Protein AF-A0A965E2V6-F1 (afdb_monomer_lite)

Secondary structure (DSSP, 8-state):
---HHHHHHHHHTT--HHHHHHHHHHTT------HHHHHHHHHTT--HHHHHHHHHHHHTT-------PPPP----PPPPPPP----------

Radius of gyration: 34.32 Å; chains: 1; bounding box: 74×19×97 Å

Foldseek 3Di:
DQDLVNLLVCVVVVNDLVVLLVVCVVVLDADDDDPVSLVVCVVSVNDPSNVVSNVVSNVVPPDPPPPPDPPDDDDDDPDDDDDDDDPDPPDDD

Structure (mmCIF, N/CA/C/O backbone):
data_AF-A0A965E2V6-F1
#
_entry.id   AF-A0A965E2V6-F1
#
loop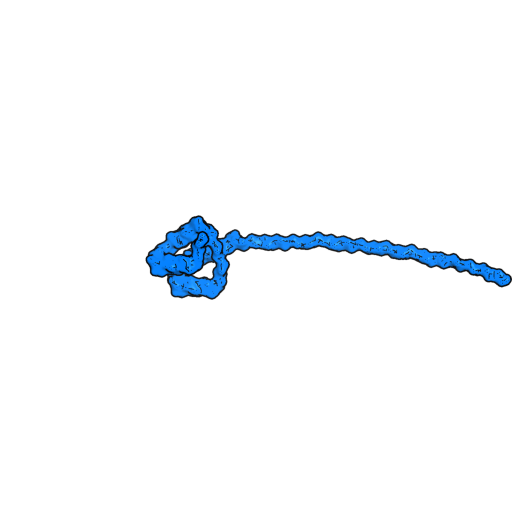_
_atom_site.group_PDB
_atom_site.id
_atom_site.type_symbol
_atom_site.label_atom_id
_atom_site.label_alt_id
_atom_site.label_comp_id
_atom_site.label_asym_id
_atom_site.label_entity_id
_atom_site.label_seq_id
_atom_site.pdbx_PDB_ins_code
_atom_site.Cartn_x
_atom_site.Cartn_y
_atom_site.Cartn_z
_atom_site.occupancy
_atom_site.B_iso_or_equiv
_atom_site.auth_seq_id
_atom_site.auth_comp_id
_atom_site.auth_asym_id
_atom_site.auth_atom_id
_atom_site.pdbx_PDB_model_num
ATOM 1 N N . MET A 1 1 ? -3.743 9.556 -4.768 1.00 70.00 1 MET A N 1
ATOM 2 C CA . MET A 1 1 ? -2.911 8.340 -4.675 1.00 70.00 1 MET A CA 1
ATOM 3 C C . MET A 1 1 ? -2.715 8.028 -3.206 1.00 70.00 1 MET A C 1
ATOM 5 O O . MET A 1 1 ? -2.243 8.891 -2.490 1.00 70.00 1 MET A O 1
ATOM 9 N N . LEU A 1 2 ? -3.156 6.856 -2.765 1.00 83.62 2 LEU A N 1
ATOM 10 C CA . LEU A 1 2 ? -2.892 6.305 -1.435 1.00 83.62 2 LEU A CA 1
ATOM 11 C C . LEU A 1 2 ? -1.477 5.701 -1.406 1.00 83.62 2 LEU A C 1
ATOM 13 O O . LEU A 1 2 ? -1.154 4.912 -2.295 1.00 83.62 2 LEU A O 1
ATOM 17 N N . SER A 1 3 ? -0.649 6.049 -0.431 1.00 87.62 3 SER A N 1
ATOM 18 C CA . SER A 1 3 ? 0.726 5.561 -0.247 1.00 87.62 3 SER A CA 1
ATOM 19 C C . SER A 1 3 ? 0.796 4.297 0.624 1.00 87.62 3 SER A C 1
ATOM 21 O O . SER A 1 3 ? -0.157 3.947 1.315 1.00 87.62 3 SER A O 1
ATOM 23 N N . VAL A 1 4 ? 1.942 3.603 0.606 1.00 86.75 4 VAL A N 1
ATOM 24 C CA . VAL A 1 4 ? 2.173 2.397 1.430 1.00 86.75 4 VAL A CA 1
ATOM 25 C C . VAL A 1 4 ? 2.094 2.724 2.928 1.00 86.75 4 VAL A C 1
ATOM 27 O O . VAL A 1 4 ? 1.483 1.979 3.688 1.00 86.75 4 VAL A O 1
ATOM 30 N N . ASN A 1 5 ? 2.635 3.872 3.348 1.00 89.25 5 ASN A N 1
ATOM 31 C CA . ASN A 1 5 ? 2.566 4.314 4.743 1.00 89.25 5 ASN A CA 1
ATOM 32 C C . ASN A 1 5 ? 1.131 4.623 5.183 1.00 89.25 5 ASN A C 1
ATOM 34 O O . ASN A 1 5 ? 0.758 4.263 6.292 1.00 89.25 5 ASN A O 1
ATOM 38 N N . GLU A 1 6 ? 0.302 5.217 4.319 1.00 89.81 6 GLU A N 1
ATOM 39 C CA . GLU A 1 6 ? -1.112 5.451 4.641 1.00 89.81 6 GLU A CA 1
ATOM 40 C C . GLU A 1 6 ? -1.882 4.140 4.832 1.00 89.81 6 GLU A C 1
ATOM 42 O O . GLU A 1 6 ? -2.710 4.053 5.735 1.00 89.81 6 GLU A O 1
ATOM 47 N N . VAL A 1 7 ? -1.582 3.095 4.050 1.00 89.56 7 VAL A N 1
ATOM 48 C CA . VAL A 1 7 ? -2.164 1.754 4.262 1.00 89.56 7 VAL A CA 1
ATOM 49 C C . VAL A 1 7 ? -1.798 1.210 5.645 1.00 89.56 7 VAL A C 1
ATOM 51 O O . VAL A 1 7 ? -2.659 0.670 6.347 1.00 89.56 7 VAL A O 1
ATOM 54 N N . ILE A 1 8 ? -0.539 1.378 6.057 1.00 91.88 8 ILE A N 1
ATOM 55 C CA . ILE A 1 8 ? -0.066 0.967 7.383 1.00 91.88 8 ILE A CA 1
ATOM 56 C C . ILE A 1 8 ? -0.784 1.769 8.473 1.00 91.88 8 ILE A C 1
ATOM 58 O O . ILE A 1 8 ? -1.326 1.172 9.401 1.00 91.88 8 ILE A O 1
ATOM 62 N N . SER A 1 9 ? -0.875 3.094 8.339 1.00 93.31 9 SER A N 1
ATOM 63 C CA . SER A 1 9 ? -1.576 3.949 9.304 1.00 93.31 9 SER A CA 1
ATOM 64 C C . SER A 1 9 ? -3.065 3.612 9.416 1.00 93.31 9 SER A C 1
ATOM 66 O O . SER A 1 9 ? -3.594 3.553 10.525 1.00 93.31 9 SER A O 1
ATOM 68 N N . LEU A 1 10 ? -3.748 3.336 8.300 1.00 91.81 10 LEU A N 1
ATOM 69 C CA . LEU A 1 10 ? -5.153 2.912 8.301 1.00 91.81 10 LEU A CA 1
ATOM 70 C C . LEU A 1 10 ? -5.338 1.578 9.026 1.00 91.81 10 LEU A C 1
ATOM 72 O O . LEU A 1 10 ? -6.269 1.432 9.819 1.00 91.81 10 LEU A O 1
ATOM 76 N N . THR A 1 11 ? -4.422 0.640 8.794 1.00 92.88 11 THR A N 1
ATOM 77 C CA . THR A 1 11 ? -4.406 -0.660 9.474 1.00 92.88 11 THR A CA 1
ATOM 78 C C . THR A 1 11 ? -4.193 -0.485 10.979 1.00 92.88 11 THR A C 1
ATOM 80 O O . THR A 1 11 ? -4.960 -1.019 11.776 1.00 92.88 11 THR A O 1
ATOM 83 N N . GLN A 1 12 ? -3.208 0.322 11.380 1.00 92.06 12 GLN A N 1
ATOM 84 C CA . GLN A 1 12 ? -2.912 0.622 12.787 1.00 92.06 12 GLN A CA 1
ATOM 85 C C . GLN A 1 12 ? -4.051 1.369 13.490 1.00 92.06 12 GLN A C 1
ATOM 87 O O . GLN A 1 12 ? -4.262 1.188 14.685 1.00 92.06 12 GLN A O 1
ATOM 92 N N . SER A 1 13 ? -4.818 2.166 12.744 1.00 92.94 13 SER A N 1
ATOM 93 C CA . SER A 1 13 ? -6.017 2.852 13.244 1.00 92.94 13 SER A CA 1
ATOM 94 C C . SER A 1 13 ? -7.213 1.908 13.436 1.00 92.94 13 SER A C 1
ATOM 96 O O . SER A 1 13 ? -8.278 2.352 13.858 1.00 92.94 13 SER A O 1
ATOM 98 N N . GLY A 1 14 ? -7.072 0.617 13.109 1.00 90.81 14 GLY A N 1
ATOM 99 C CA . GLY A 1 14 ? -8.140 -0.378 13.223 1.00 90.81 14 GLY A CA 1
ATOM 100 C C . GLY A 1 14 ? -9.137 -0.360 12.063 1.00 90.81 14 GLY A C 1
ATOM 101 O O . GLY A 1 14 ? -10.237 -0.897 12.192 1.00 90.81 14 GLY A O 1
ATOM 102 N N . THR A 1 15 ? -8.781 0.247 10.926 1.00 93.25 15 THR A N 1
ATOM 103 C CA . THR A 1 15 ? -9.650 0.258 9.740 1.00 93.25 15 THR A CA 1
ATOM 104 C C . THR A 1 15 ? -9.794 -1.157 9.189 1.00 93.25 15 THR A C 1
ATOM 106 O O . THR A 1 15 ? -8.809 -1.880 9.032 1.00 93.25 15 THR A O 1
ATOM 109 N N . SER A 1 16 ? -11.022 -1.556 8.853 1.00 94.12 16 SER A N 1
ATOM 110 C CA . SER A 1 16 ? -11.280 -2.890 8.315 1.00 94.12 16 SER A CA 1
ATOM 111 C C . SER A 1 16 ? -10.552 -3.127 6.978 1.00 94.12 16 SER A C 1
ATOM 113 O O . SER A 1 16 ? -10.531 -2.229 6.129 1.00 94.12 16 SER A O 1
ATOM 115 N N . PRO A 1 17 ? -10.024 -4.343 6.735 1.00 92.06 17 PRO A N 1
ATOM 116 C CA . PRO A 1 17 ? -9.318 -4.688 5.499 1.00 92.06 17 PRO A CA 1
ATOM 117 C C . PRO A 1 17 ? -10.113 -4.379 4.224 1.00 92.06 17 PRO A C 1
ATOM 119 O O . PRO A 1 17 ? -9.555 -3.836 3.273 1.00 92.06 17 PRO A O 1
ATOM 122 N N . ASP A 1 18 ? -11.419 -4.660 4.214 1.00 94.56 18 ASP A N 1
ATOM 123 C CA . ASP A 1 18 ? -12.303 -4.404 3.070 1.00 94.56 18 ASP A CA 1
ATOM 124 C C . ASP A 1 18 ? -12.410 -2.918 2.710 1.00 94.56 18 ASP A C 1
ATOM 126 O O . ASP A 1 18 ? -12.455 -2.558 1.533 1.00 94.56 18 ASP A O 1
ATOM 130 N N . VAL A 1 19 ? -12.396 -2.034 3.712 1.00 94.12 19 VAL A N 1
ATOM 131 C CA . VAL A 1 19 ? -12.435 -0.581 3.496 1.00 94.12 19 VAL A CA 1
ATOM 132 C C . VAL A 1 19 ? -11.127 -0.112 2.866 1.00 94.12 19 VAL A C 1
ATOM 134 O O . VAL A 1 19 ? -11.147 0.657 1.907 1.00 94.12 19 VAL A O 1
ATOM 137 N N . ILE A 1 2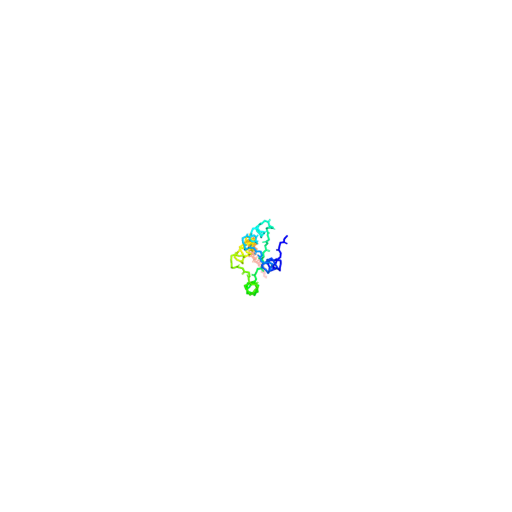0 ? -9.991 -0.626 3.344 1.00 93.50 20 ILE A N 1
ATOM 138 C CA . ILE A 1 20 ? -8.669 -0.311 2.787 1.00 93.50 20 ILE A CA 1
ATOM 139 C C . ILE A 1 20 ? -8.571 -0.797 1.331 1.00 93.50 20 ILE A C 1
ATOM 141 O O . ILE A 1 20 ? -8.130 -0.048 0.459 1.00 93.50 20 ILE A O 1
ATOM 145 N N . ILE A 1 21 ? -9.039 -2.016 1.044 1.00 93.25 21 ILE A N 1
ATOM 146 C CA . ILE A 1 21 ? -9.108 -2.581 -0.316 1.00 93.25 21 ILE A CA 1
ATOM 147 C C . ILE A 1 21 ? -9.968 -1.701 -1.229 1.00 93.25 21 ILE A C 1
ATOM 149 O O . ILE A 1 21 ? -9.539 -1.339 -2.328 1.00 93.25 21 ILE A O 1
ATOM 153 N N . ASN A 1 22 ? -11.162 -1.312 -0.775 1.00 93.31 22 ASN A N 1
ATOM 154 C CA . ASN A 1 22 ? -12.036 -0.421 -1.536 1.00 93.31 22 ASN A CA 1
ATOM 155 C C . ASN A 1 22 ? -11.382 0.938 -1.789 1.00 93.31 22 ASN A C 1
ATOM 157 O O . ASN A 1 22 ? -11.505 1.476 -2.893 1.00 93.31 22 ASN A O 1
ATOM 161 N N . GLN A 1 23 ? -10.642 1.470 -0.817 1.00 91.62 23 GLN A N 1
ATOM 162 C CA . GLN A 1 23 ? -9.916 2.720 -0.986 1.00 91.62 23 GLN A CA 1
ATOM 163 C C . GLN A 1 23 ? -8.822 2.587 -2.052 1.00 91.62 23 GLN A C 1
ATOM 165 O O . GLN A 1 23 ? -8.777 3.415 -2.958 1.00 91.62 23 GLN A O 1
ATOM 170 N N . ILE A 1 24 ? -8.009 1.524 -2.011 1.00 90.44 24 ILE A N 1
ATOM 171 C CA . ILE A 1 24 ? -6.958 1.242 -3.010 1.00 90.44 24 ILE A CA 1
ATOM 172 C C . ILE A 1 24 ? -7.544 1.184 -4.428 1.00 90.44 24 ILE A C 1
ATOM 174 O O . ILE A 1 24 ? -6.991 1.785 -5.357 1.00 90.44 24 ILE A O 1
ATOM 178 N N . ARG A 1 25 ? -8.681 0.494 -4.587 1.00 89.88 25 ARG A N 1
ATOM 179 C CA . ARG A 1 25 ? -9.403 0.386 -5.865 1.00 89.88 25 ARG A CA 1
ATOM 180 C C . ARG A 1 25 ? -9.928 1.740 -6.335 1.00 89.88 25 ARG A C 1
ATOM 182 O O . ARG A 1 25 ? -9.736 2.094 -7.495 1.00 89.88 25 ARG A O 1
ATOM 189 N N . THR A 1 26 ? -10.542 2.504 -5.434 1.00 90.06 26 THR A N 1
ATOM 190 C CA . THR A 1 26 ? -11.148 3.811 -5.740 1.00 90.06 26 THR A CA 1
ATOM 191 C C . THR A 1 26 ? -10.095 4.854 -6.103 1.00 90.06 26 THR A C 1
ATOM 193 O O . THR A 1 26 ? -10.285 5.632 -7.035 1.00 90.06 26 THR A O 1
ATOM 196 N N . THR A 1 27 ? -8.953 4.862 -5.413 1.00 88.19 27 THR A N 1
ATOM 197 C CA . THR A 1 27 ? -7.863 5.808 -5.692 1.00 88.19 27 THR A CA 1
ATOM 198 C C . THR A 1 27 ? -6.993 5.398 -6.872 1.00 88.19 27 THR A C 1
ATOM 200 O O . THR A 1 27 ? -6.098 6.162 -7.237 1.00 88.19 27 THR A O 1
ATOM 203 N N . ASN A 1 28 ? -7.224 4.205 -7.433 1.00 83.94 28 ASN A N 1
ATOM 204 C CA . ASN A 1 28 ? -6.437 3.607 -8.510 1.00 83.94 28 ASN A CA 1
ATOM 205 C C . ASN A 1 28 ? -4.924 3.673 -8.219 1.00 83.94 28 ASN A C 1
ATOM 207 O O . ASN A 1 28 ? -4.106 4.070 -9.051 1.00 83.94 28 ASN A O 1
ATOM 211 N N . SER A 1 29 ? -4.563 3.361 -6.970 1.00 83.75 29 SER A N 1
ATOM 212 C CA . SER A 1 29 ? -3.178 3.435 -6.510 1.00 83.75 29 SER A CA 1
ATOM 213 C C . SER A 1 29 ? -2.369 2.262 -7.033 1.00 83.75 29 SER A C 1
ATOM 215 O O . SER A 1 29 ? -2.721 1.107 -6.798 1.00 83.75 29 SER A O 1
ATOM 217 N N . VAL A 1 30 ? -1.242 2.558 -7.674 1.00 84.44 30 VAL A N 1
ATOM 218 C CA . VAL A 1 30 ? -0.296 1.548 -8.152 1.00 84.44 30 VAL A CA 1
ATOM 219 C C . VAL A 1 30 ? 0.911 1.510 -7.227 1.00 84.44 30 VAL A C 1
ATOM 221 O O . VAL A 1 30 ? 1.528 2.546 -6.977 1.00 84.44 30 VAL A O 1
ATOM 224 N N . TYR A 1 31 ? 1.264 0.310 -6.770 1.00 86.50 31 TYR A N 1
ATOM 225 C CA . TYR A 1 31 ? 2.411 0.085 -5.898 1.00 86.50 31 TYR A CA 1
ATOM 226 C C . TYR A 1 31 ? 3.463 -0.782 -6.579 1.00 86.50 31 TYR A C 1
ATOM 228 O O . TYR A 1 31 ? 3.149 -1.805 -7.186 1.00 86.50 31 TYR A O 1
ATOM 236 N N . THR A 1 32 ? 4.725 -0.401 -6.413 1.00 86.56 32 THR A N 1
ATOM 237 C CA . THR A 1 32 ? 5.874 -1.225 -6.794 1.00 86.56 32 THR A CA 1
ATOM 238 C C . THR A 1 32 ? 6.432 -1.856 -5.525 1.00 86.56 32 THR A C 1
ATOM 240 O O . THR A 1 32 ? 7.344 -1.317 -4.910 1.00 86.56 32 THR A O 1
ATOM 243 N N . LEU A 1 33 ? 5.819 -2.953 -5.080 1.00 87.19 33 LEU A N 1
ATOM 244 C CA . LEU A 1 33 ? 6.201 -3.617 -3.833 1.00 87.19 33 LEU A CA 1
ATOM 245 C C . LEU A 1 33 ? 7.400 -4.543 -4.053 1.00 87.19 33 LEU A C 1
ATOM 247 O O . LEU A 1 33 ? 7.349 -5.444 -4.894 1.00 87.19 33 LEU A O 1
ATOM 251 N N . THR A 1 34 ? 8.456 -4.351 -3.268 1.00 89.12 34 THR A N 1
ATOM 252 C CA . THR A 1 34 ? 9.583 -5.289 -3.174 1.00 89.12 34 THR A CA 1
ATOM 253 C C . THR A 1 34 ? 9.312 -6.367 -2.120 1.00 89.12 34 THR A C 1
ATOM 255 O O . THR A 1 34 ? 8.399 -6.246 -1.305 1.00 89.12 34 THR A O 1
ATOM 258 N N . ALA A 1 35 ? 10.123 -7.429 -2.087 1.00 89.25 35 ALA A N 1
ATOM 259 C CA . ALA A 1 35 ? 10.005 -8.468 -1.057 1.00 89.25 35 ALA A CA 1
ATOM 260 C C . ALA A 1 35 ? 10.160 -7.911 0.372 1.00 89.25 35 ALA A C 1
ATOM 262 O O . ALA A 1 35 ? 9.472 -8.362 1.287 1.00 89.25 35 ALA A O 1
ATOM 263 N N . HIS A 1 36 ? 11.019 -6.903 0.552 1.00 90.88 36 HIS A N 1
ATOM 264 C CA . HIS A 1 36 ? 11.201 -6.235 1.838 1.00 90.88 36 HIS A CA 1
ATOM 265 C C . HIS A 1 36 ? 9.939 -5.466 2.258 1.00 90.88 36 HIS A C 1
ATOM 267 O O . HIS A 1 36 ? 9.520 -5.557 3.409 1.00 90.88 36 HIS A O 1
ATOM 273 N N . ASP A 1 37 ? 9.269 -4.796 1.315 1.00 89.75 37 ASP A N 1
ATOM 274 C CA . ASP A 1 37 ? 8.019 -4.073 1.591 1.00 89.75 37 ASP A CA 1
ATOM 275 C C . ASP A 1 37 ? 6.890 -5.017 2.007 1.00 89.75 37 ASP A C 1
ATOM 277 O O . ASP A 1 37 ? 6.108 -4.694 2.899 1.00 89.75 37 ASP A O 1
ATOM 281 N N . LEU A 1 38 ? 6.821 -6.210 1.406 1.00 91.25 38 LEU A N 1
ATOM 282 C CA . LEU A 1 38 ? 5.842 -7.231 1.791 1.00 91.25 38 LEU A CA 1
ATOM 283 C C . LEU A 1 38 ? 6.046 -7.689 3.239 1.00 91.25 38 LEU A C 1
ATOM 285 O O . LEU A 1 38 ? 5.070 -7.805 3.979 1.00 91.25 38 LEU A O 1
ATOM 289 N N . MET A 1 39 ? 7.300 -7.897 3.658 1.00 92.31 39 MET A N 1
ATOM 290 C CA . MET A 1 39 ? 7.622 -8.226 5.051 1.00 92.31 39 MET A CA 1
ATOM 291 C C . MET A 1 39 ? 7.263 -7.076 5.994 1.00 92.31 39 MET A C 1
ATOM 293 O O . MET A 1 39 ? 6.673 -7.313 7.044 1.00 92.31 39 MET A O 1
ATOM 297 N N . THR A 1 40 ? 7.561 -5.832 5.617 1.00 92.75 40 THR A N 1
ATOM 298 C CA . THR A 1 40 ? 7.215 -4.646 6.415 1.00 92.75 40 THR A CA 1
ATOM 299 C C . THR A 1 40 ? 5.704 -4.49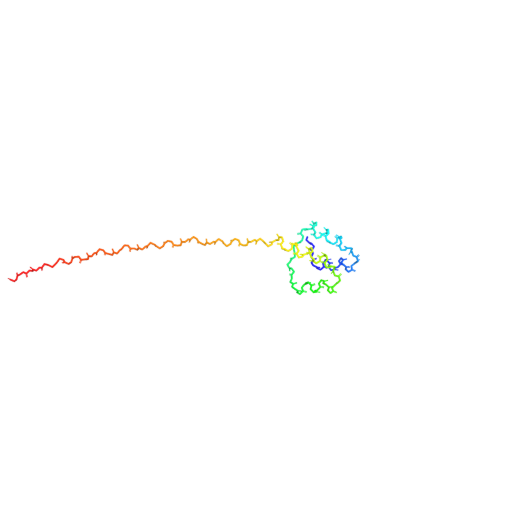9 6.586 1.00 92.75 40 THR A C 1
ATOM 301 O O . THR A 1 40 ? 5.235 -4.269 7.702 1.00 92.75 40 THR A O 1
ATOM 304 N N . LEU A 1 41 ? 4.930 -4.691 5.514 1.00 92.19 41 LEU A N 1
ATOM 305 C CA . LEU A 1 41 ? 3.465 -4.669 5.555 1.00 92.19 41 LEU A CA 1
ATOM 306 C C . LEU A 1 41 ? 2.921 -5.770 6.469 1.00 92.19 41 LEU A C 1
ATOM 308 O O . LEU A 1 41 ? 2.088 -5.501 7.335 1.00 92.19 41 LEU A O 1
ATOM 312 N N . GLN A 1 42 ? 3.435 -6.990 6.325 1.00 93.00 42 GLN A N 1
ATOM 313 C CA . GLN A 1 42 ? 3.016 -8.126 7.139 1.00 93.00 42 GLN A CA 1
ATOM 314 C C . GLN A 1 42 ? 3.345 -7.926 8.627 1.00 93.00 42 GLN A C 1
ATOM 316 O O . GLN A 1 42 ? 2.481 -8.129 9.478 1.00 93.00 42 GLN A O 1
ATOM 321 N N . ASN A 1 43 ? 4.555 -7.456 8.943 1.00 93.38 43 ASN A N 1
ATOM 322 C CA . ASN A 1 43 ? 4.984 -7.153 10.313 1.00 93.38 43 ASN A CA 1
ATOM 323 C C . ASN A 1 43 ? 4.196 -5.991 10.934 1.00 93.38 43 ASN A C 1
ATOM 325 O O . ASN A 1 43 ? 4.013 -5.947 12.146 1.00 93.38 43 ASN A O 1
ATOM 329 N N . SER A 1 44 ? 3.700 -5.070 10.106 1.00 92.12 44 SER A N 1
ATOM 330 C CA . SER A 1 44 ? 2.850 -3.954 10.539 1.00 92.12 44 SER A CA 1
ATOM 331 C C . SER A 1 44 ? 1.388 -4.360 10.771 1.00 92.12 44 SER A C 1
ATOM 333 O O . SER A 1 44 ? 0.563 -3.505 11.090 1.00 92.12 44 SER A O 1
ATOM 335 N N . GLY A 1 45 ? 1.047 -5.642 10.601 1.00 91.75 45 GLY A N 1
ATOM 336 C CA . GLY A 1 45 ? -0.303 -6.166 10.816 1.00 91.75 45 GLY A CA 1
ATOM 337 C C . GLY A 1 45 ? -1.247 -5.991 9.626 1.00 91.75 45 GLY A C 1
ATOM 338 O O . GLY A 1 45 ? -2.452 -6.200 9.766 1.00 91.75 45 GLY A O 1
ATOM 339 N N . VAL A 1 46 ? -0.732 -5.621 8.448 1.00 93.56 46 VAL A N 1
ATOM 340 C CA . VAL A 1 46 ? -1.552 -5.501 7.238 1.00 93.56 46 VAL A CA 1
ATOM 341 C C . VAL A 1 46 ? -2.012 -6.891 6.805 1.00 93.56 46 VAL A C 1
ATOM 343 O O . VAL A 1 46 ? -1.212 -7.807 6.619 1.00 93.56 46 VAL A O 1
ATOM 346 N N . SER A 1 47 ? -3.325 -7.053 6.633 1.00 94.19 47 SER A N 1
ATOM 347 C CA . SER A 1 47 ? -3.916 -8.328 6.224 1.00 94.19 47 SER A CA 1
ATOM 348 C C . SER A 1 47 ? -3.404 -8.773 4.852 1.00 94.19 47 SER A C 1
ATOM 350 O O . SER A 1 47 ? -3.279 -7.970 3.923 1.00 94.19 47 SER A O 1
ATOM 352 N N . ALA A 1 48 ? -3.202 -10.083 4.687 1.00 92.81 48 ALA A N 1
ATOM 353 C CA . ALA A 1 48 ? -2.796 -10.687 3.419 1.00 92.81 48 ALA A CA 1
ATOM 354 C C . ALA A 1 48 ? -3.744 -10.338 2.254 1.00 92.81 48 ALA A C 1
ATOM 356 O O . ALA A 1 48 ? -3.297 -10.227 1.113 1.00 92.81 48 ALA A O 1
ATOM 357 N N . ALA A 1 49 ? -5.036 -10.114 2.533 1.00 93.06 49 ALA A N 1
ATOM 358 C CA . ALA A 1 49 ? -6.008 -9.680 1.528 1.00 93.06 49 ALA A CA 1
ATOM 359 C C . ALA A 1 49 ? -5.684 -8.281 0.969 1.00 93.06 49 ALA A C 1
ATOM 361 O O . ALA A 1 49 ? -5.737 -8.074 -0.242 1.00 93.06 49 ALA A O 1
ATOM 362 N N . VAL A 1 50 ? -5.282 -7.346 1.837 1.00 93.19 50 VAL A N 1
ATOM 363 C CA . VAL A 1 50 ? -4.880 -5.984 1.449 1.00 93.19 50 VAL A CA 1
ATOM 364 C C . VAL A 1 50 ? -3.570 -6.028 0.666 1.00 93.19 50 VAL A C 1
ATOM 366 O O . VAL A 1 50 ? -3.478 -5.437 -0.406 1.00 93.19 50 VAL A O 1
ATOM 369 N N . ILE A 1 51 ? -2.580 -6.783 1.156 1.00 93.38 51 ILE A N 1
ATOM 370 C CA . ILE A 1 51 ? -1.279 -6.946 0.485 1.00 93.38 51 ILE A CA 1
ATOM 371 C C . ILE A 1 51 ? -1.471 -7.502 -0.931 1.00 93.38 51 ILE A C 1
ATOM 373 O O . ILE A 1 51 ? -0.881 -6.990 -1.884 1.00 93.38 51 ILE A O 1
ATOM 377 N N . ARG A 1 52 ? -2.335 -8.512 -1.090 1.00 92.81 52 ARG A N 1
ATOM 378 C CA . ARG A 1 52 ? -2.661 -9.090 -2.398 1.00 92.81 52 ARG A CA 1
ATOM 379 C C . ARG A 1 52 ? -3.276 -8.058 -3.344 1.00 92.81 52 ARG A C 1
ATOM 381 O O . ARG A 1 52 ? -2.888 -8.018 -4.509 1.00 92.81 52 ARG A O 1
ATOM 388 N N . GLU A 1 53 ? -4.193 -7.220 -2.864 1.00 92.19 53 GLU A N 1
ATOM 389 C CA . GLU A 1 53 ? -4.784 -6.160 -3.690 1.00 92.19 53 GLU A CA 1
ATOM 390 C C . GLU A 1 53 ? -3.736 -5.111 -4.104 1.00 92.19 53 GLU A C 1
ATOM 392 O O . GLU A 1 53 ? -3.703 -4.698 -5.264 1.00 92.19 53 GLU A O 1
ATOM 397 N N . MET A 1 54 ? -2.828 -4.729 -3.197 1.00 90.75 54 MET A N 1
ATOM 398 C CA . MET A 1 54 ? -1.730 -3.806 -3.514 1.00 90.75 54 MET A CA 1
ATOM 399 C C . MET A 1 54 ? -0.758 -4.383 -4.558 1.00 90.75 54 MET A C 1
ATOM 401 O O . MET A 1 54 ? -0.248 -3.650 -5.403 1.00 90.75 54 MET A O 1
ATOM 405 N N . GLN A 1 55 ? -0.496 -5.693 -4.525 1.00 90.38 55 GLN A N 1
ATOM 406 C CA . GLN A 1 55 ? 0.313 -6.367 -5.547 1.00 90.38 55 GLN A CA 1
ATOM 407 C C . GLN A 1 55 ? -0.397 -6.408 -6.904 1.00 90.38 55 GLN A C 1
ATOM 409 O O . GLN A 1 55 ? 0.235 -6.208 -7.944 1.00 90.38 55 GLN A O 1
ATOM 414 N N . ASP A 1 56 ? -1.704 -6.674 -6.905 1.00 89.12 56 ASP A N 1
ATOM 415 C CA . ASP A 1 56 ? -2.486 -6.744 -8.137 1.00 89.12 56 ASP A CA 1
ATOM 416 C C . ASP A 1 56 ? -2.569 -5.378 -8.831 1.00 89.12 56 ASP A C 1
ATOM 418 O O . ASP A 1 56 ? -2.427 -5.291 -10.053 1.00 89.12 56 ASP A O 1
ATOM 422 N N . SER A 1 57 ? -2.686 -4.290 -8.062 1.00 85.81 57 SER A N 1
ATOM 423 C CA . SER A 1 57 ? -2.668 -2.937 -8.624 1.00 85.81 57 SER A CA 1
ATOM 424 C C . SER A 1 57 ? -1.333 -2.593 -9.301 1.00 85.81 57 SER A C 1
ATOM 426 O O . SER A 1 57 ? -1.335 -1.992 -10.376 1.00 85.81 57 SER A O 1
ATOM 428 N N . GLY A 1 58 ? -0.205 -3.049 -8.740 1.00 77.19 58 GLY A N 1
ATOM 429 C CA . GLY A 1 58 ? 1.133 -2.974 -9.345 1.00 77.19 58 GLY A CA 1
ATOM 430 C C . GLY A 1 58 ? 1.232 -3.684 -10.697 1.00 77.19 58 GLY A C 1
ATOM 431 O O . GLY A 1 58 ? 1.713 -3.122 -11.685 1.00 77.19 58 GLY A O 1
ATOM 432 N N . ARG A 1 59 ? 0.723 -4.919 -10.760 1.00 73.38 59 ARG A N 1
ATOM 433 C CA . ARG A 1 59 ? 0.765 -5.769 -11.963 1.00 73.38 59 ARG A CA 1
ATOM 434 C C . ARG A 1 59 ? -0.026 -5.196 -13.130 1.00 73.38 59 ARG A C 1
ATOM 436 O O . ARG A 1 59 ? 0.434 -5.284 -14.265 1.00 73.38 59 ARG A O 1
ATOM 443 N N . ARG A 1 60 ? -1.168 -4.558 -12.862 1.00 67.94 60 ARG A N 1
ATOM 444 C CA . ARG A 1 60 ? -2.006 -3.922 -13.897 1.00 67.94 60 ARG A CA 1
ATOM 445 C C . ARG A 1 60 ? -1.274 -2.827 -14.685 1.00 67.94 60 ARG A C 1
ATOM 447 O O . ARG A 1 60 ? -1.698 -2.502 -15.789 1.00 67.94 60 ARG A O 1
ATOM 454 N N . ARG A 1 61 ? -0.181 -2.263 -14.152 1.00 64.69 61 ARG A N 1
ATOM 455 C CA . ARG A 1 61 ? 0.590 -1.191 -14.805 1.00 64.69 61 ARG A CA 1
ATOM 456 C C . ARG A 1 61 ? 1.839 -1.667 -15.547 1.00 64.69 61 ARG A C 1
ATOM 458 O O . ARG A 1 61 ? 2.441 -0.860 -16.253 1.00 64.69 61 ARG A O 1
ATOM 465 N N . ALA A 1 62 ? 2.235 -2.933 -15.406 1.00 59.22 62 ALA A N 1
ATOM 466 C CA . ALA A 1 62 ? 3.341 -3.506 -16.167 1.00 59.22 62 ALA A CA 1
ATOM 467 C C . ALA A 1 62 ? 2.909 -3.683 -17.633 1.00 59.22 62 ALA A C 1
ATOM 469 O O . ALA A 1 62 ? 2.512 -4.763 -18.062 1.00 59.22 62 ALA A O 1
ATOM 470 N N . MET A 1 63 ? 2.922 -2.589 -18.396 1.00 56.56 63 MET A N 1
ATOM 471 C CA . MET A 1 63 ? 2.736 -2.640 -19.842 1.00 56.56 63 MET A CA 1
ATOM 472 C C . MET A 1 63 ? 3.918 -3.409 -20.449 1.00 56.56 63 MET A C 1
ATOM 474 O O . MET A 1 63 ? 5.059 -3.150 -20.052 1.00 56.56 63 MET A O 1
ATOM 478 N N . PRO A 1 64 ? 3.693 -4.337 -21.396 1.00 57.78 64 PRO A N 1
ATOM 479 C CA . PRO A 1 64 ? 4.793 -4.979 -22.094 1.00 57.78 64 PRO A CA 1
ATOM 480 C C . PRO A 1 64 ? 5.569 -3.895 -22.842 1.00 57.78 64 PRO A C 1
ATOM 482 O O . PRO A 1 64 ? 4.997 -3.164 -23.652 1.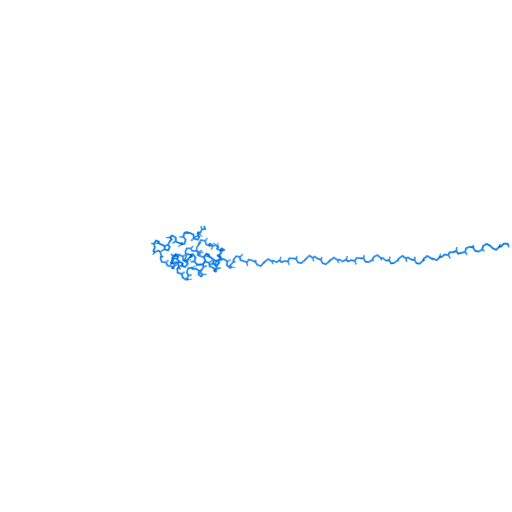00 57.78 64 PRO A O 1
ATOM 485 N N . VAL A 1 65 ? 6.867 -3.775 -22.574 1.00 59.28 65 VAL A N 1
ATOM 486 C CA . VAL A 1 65 ? 7.759 -3.003 -23.439 1.00 59.28 65 VAL A CA 1
ATOM 487 C C . VAL A 1 65 ? 7.762 -3.718 -24.787 1.00 59.28 65 VAL A C 1
ATOM 489 O O . VAL A 1 65 ? 8.340 -4.794 -24.920 1.00 59.28 65 VAL A O 1
ATOM 492 N N . VAL A 1 66 ? 7.070 -3.156 -25.779 1.00 61.75 66 VAL A N 1
ATOM 493 C CA . VAL A 1 66 ? 7.187 -3.601 -27.169 1.00 61.75 66 VAL A CA 1
ATOM 494 C C . VAL A 1 66 ? 8.576 -3.184 -27.630 1.00 61.75 66 VAL A C 1
ATOM 496 O O . VAL A 1 66 ? 8.811 -2.020 -27.952 1.00 61.75 66 VAL A O 1
ATOM 499 N N . ILE A 1 67 ? 9.520 -4.122 -27.602 1.00 63.06 67 ILE A N 1
ATOM 500 C CA . ILE A 1 67 ? 10.818 -3.948 -28.246 1.00 63.06 67 ILE A CA 1
ATOM 501 C C . ILE A 1 67 ? 10.518 -3.878 -29.746 1.00 63.06 67 ILE A C 1
ATOM 503 O O . ILE A 1 67 ? 10.211 -4.893 -30.365 1.00 63.06 67 ILE A O 1
ATOM 507 N N . GLN A 1 68 ? 10.519 -2.674 -30.321 1.00 57.88 68 GLN A N 1
ATOM 508 C CA . GLN A 1 68 ? 10.544 -2.536 -31.774 1.00 57.88 68 GLN A CA 1
ATOM 509 C C . GLN A 1 68 ? 11.907 -3.044 -32.240 1.00 57.88 68 GLN A C 1
ATOM 511 O O . GLN A 1 68 ? 12.934 -2.435 -31.941 1.00 57.88 68 GLN A O 1
ATOM 516 N N . GLU A 1 69 ? 11.920 -4.187 -32.920 1.00 69.81 69 GLU A N 1
ATOM 517 C CA . GLU A 1 69 ? 13.121 -4.683 -33.580 1.00 69.81 69 GLU A CA 1
ATOM 518 C C . GLU A 1 69 ? 13.503 -3.675 -34.682 1.00 69.81 69 GLU A C 1
ATOM 520 O O . GLU A 1 69 ? 12.633 -3.279 -35.468 1.00 69.81 69 GLU A O 1
ATOM 525 N N . PRO A 1 70 ? 14.753 -3.172 -34.721 1.00 72.06 70 PRO A N 1
ATOM 526 C CA . PRO A 1 70 ? 15.166 -2.239 -35.760 1.00 72.06 70 PRO A CA 1
ATOM 527 C C . PRO A 1 70 ? 15.044 -2.908 -37.139 1.00 72.06 70 PRO A C 1
ATOM 529 O O . PRO A 1 70 ? 15.290 -4.111 -37.257 1.00 72.06 70 PRO A O 1
ATOM 532 N N . PRO A 1 71 ? 14.672 -2.158 -38.194 1.00 72.44 71 PRO A N 1
ATOM 533 C CA . PRO A 1 71 ? 14.509 -2.730 -39.523 1.00 72.44 71 PRO A CA 1
ATOM 534 C C . PRO A 1 71 ? 15.821 -3.378 -39.996 1.00 72.44 71 PRO A C 1
ATOM 536 O O . PRO A 1 71 ? 16.901 -2.837 -39.730 1.00 72.44 71 PRO A O 1
ATOM 539 N N . PRO A 1 72 ? 15.755 -4.518 -40.707 1.00 73.06 72 PRO A N 1
ATOM 540 C CA . PRO A 1 72 ? 16.945 -5.206 -41.184 1.00 73.06 72 PRO A CA 1
ATOM 541 C C . PRO A 1 72 ? 17.758 -4.291 -42.109 1.00 73.06 72 PRO A C 1
ATOM 543 O O . PRO A 1 72 ? 17.242 -3.744 -43.085 1.00 73.06 72 PRO A O 1
ATOM 546 N N . VAL A 1 73 ? 19.047 -4.131 -41.803 1.00 71.81 73 VAL A N 1
ATOM 547 C CA . VAL A 1 73 ? 19.990 -3.386 -42.646 1.00 71.81 73 VAL A CA 1
ATOM 548 C C . VAL A 1 73 ? 20.262 -4.212 -43.904 1.00 71.81 73 VAL A C 1
ATOM 550 O O . VAL A 1 73 ? 20.891 -5.267 -43.846 1.00 71.81 73 VAL A O 1
ATOM 553 N N . VAL A 1 74 ? 19.775 -3.744 -45.055 1.00 75.00 74 VAL A N 1
ATOM 554 C CA . VAL A 1 74 ? 20.042 -4.370 -46.356 1.00 75.00 74 VAL A CA 1
ATOM 555 C C . VAL A 1 74 ? 21.446 -3.969 -46.813 1.00 75.00 74 VAL A C 1
ATOM 557 O O . VAL A 1 74 ? 21.678 -2.827 -47.206 1.00 75.00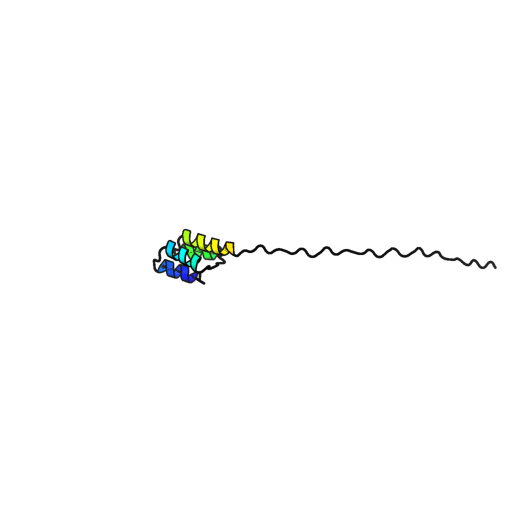 74 VAL A O 1
ATOM 560 N N . TYR A 1 75 ? 22.396 -4.905 -46.772 1.00 68.81 75 TYR A N 1
ATOM 561 C CA . TYR A 1 75 ? 23.730 -4.700 -47.337 1.00 68.81 75 TYR A CA 1
ATOM 562 C C . TYR A 1 75 ? 23.672 -4.808 -48.865 1.00 68.81 75 TYR A C 1
ATOM 564 O O . TYR A 1 75 ? 23.476 -5.893 -49.413 1.00 68.81 75 TYR A O 1
ATOM 572 N N . VAL A 1 76 ? 23.867 -3.688 -49.563 1.00 75.19 76 VAL A N 1
ATOM 573 C CA . VAL A 1 76 ? 24.042 -3.682 -51.022 1.00 75.19 76 VAL A CA 1
ATOM 574 C C . VAL A 1 76 ? 25.493 -4.061 -51.316 1.00 75.19 76 VAL A C 1
ATOM 576 O O . VAL A 1 76 ? 26.407 -3.301 -51.004 1.00 75.19 76 VAL A O 1
ATOM 579 N N . GLN A 1 77 ? 25.727 -5.252 -51.868 1.00 76.81 77 GLN A N 1
ATOM 580 C CA . GLN A 1 77 ? 27.06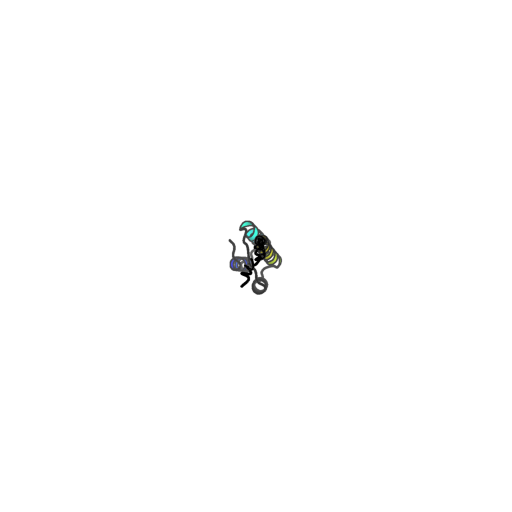7 -5.659 -52.287 1.00 76.81 77 GLN A CA 1
ATOM 581 C C . GLN A 1 77 ? 27.443 -4.859 -53.550 1.00 76.81 77 GLN A C 1
ATOM 583 O O . GLN A 1 77 ? 26.721 -4.952 -54.546 1.00 76.81 77 GLN A O 1
ATOM 588 N N . PRO A 1 78 ? 28.513 -4.039 -53.539 1.00 70.38 78 PRO A N 1
ATOM 589 C CA . PRO A 1 78 ? 28.943 -3.335 -54.741 1.00 70.38 78 PRO A CA 1
ATOM 590 C C . PRO A 1 78 ? 29.384 -4.354 -55.799 1.00 70.38 78 PRO A C 1
ATOM 592 O O . PRO A 1 78 ? 30.069 -5.328 -55.483 1.00 70.38 78 PRO A O 1
ATOM 595 N N . ALA A 1 79 ? 28.954 -4.147 -57.046 1.00 76.31 79 ALA A N 1
ATOM 596 C CA . ALA A 1 79 ? 29.246 -5.054 -58.152 1.00 76.31 79 ALA A CA 1
ATOM 597 C C . ALA A 1 79 ? 30.768 -5.230 -58.341 1.00 76.31 79 ALA A C 1
ATOM 599 O O . ALA A 1 79 ? 31.514 -4.256 -58.189 1.00 76.31 79 ALA A O 1
ATOM 600 N N . PRO A 1 80 ? 31.244 -6.444 -58.677 1.00 77.75 80 PRO A N 1
ATOM 601 C CA . PRO A 1 80 ? 32.661 -6.678 -58.910 1.00 77.75 80 PRO A CA 1
ATOM 602 C C . PRO A 1 80 ? 33.172 -5.796 -60.062 1.00 77.75 80 PRO A C 1
ATOM 604 O O . PRO A 1 80 ? 32.455 -5.604 -61.050 1.00 77.75 80 PRO A O 1
ATOM 607 N N . PRO A 1 81 ? 34.398 -5.251 -59.955 1.00 77.19 81 PRO A N 1
ATOM 608 C CA . PRO A 1 81 ? 34.978 -4.442 -61.016 1.00 77.19 81 PRO A CA 1
ATOM 609 C C . PRO A 1 81 ? 35.107 -5.270 -62.305 1.00 77.19 81 PRO A C 1
ATOM 611 O O . PRO A 1 81 ? 35.441 -6.458 -62.239 1.00 77.19 81 PRO A O 1
ATOM 614 N N . PRO A 1 82 ? 34.847 -4.672 -63.481 1.00 77.81 82 PRO A N 1
ATOM 615 C CA . PRO A 1 82 ? 34.996 -5.372 -64.748 1.00 77.81 82 PRO A CA 1
ATOM 616 C C . PRO A 1 82 ? 36.456 -5.819 -64.946 1.00 77.81 82 PRO A C 1
ATOM 618 O O . PRO A 1 82 ? 37.378 -5.099 -64.549 1.00 77.81 82 PRO A O 1
ATOM 621 N N . PRO A 1 83 ? 36.691 -6.992 -65.562 1.00 73.69 83 PRO A N 1
ATOM 622 C CA . PRO A 1 83 ? 38.039 -7.477 -65.825 1.00 73.69 83 PRO A CA 1
ATOM 623 C C . PRO A 1 83 ? 38.786 -6.501 -66.740 1.00 73.69 83 PRO A C 1
ATOM 625 O O . PRO A 1 83 ? 38.315 -6.151 -67.824 1.00 73.69 83 PRO A O 1
ATOM 628 N N . ALA A 1 84 ? 39.967 -6.065 -66.303 1.00 69.62 84 ALA A N 1
ATOM 629 C CA . ALA A 1 84 ? 40.858 -5.256 -67.119 1.00 69.62 84 ALA A CA 1
ATOM 630 C C . ALA A 1 84 ? 41.466 -6.133 -68.224 1.00 69.62 84 ALA A C 1
ATOM 632 O O . ALA A 1 84 ? 42.370 -6.931 -67.976 1.00 69.62 84 ALA A O 1
ATOM 633 N N . PHE A 1 85 ? 40.978 -5.989 -69.454 1.00 62.16 85 PHE A N 1
ATOM 634 C CA . PHE A 1 85 ? 41.649 -6.550 -70.622 1.00 62.16 85 PHE A CA 1
ATOM 635 C C . PHE A 1 85 ? 42.836 -5.649 -70.979 1.00 62.16 85 PHE A C 1
ATOM 637 O O . PHE A 1 85 ? 42.665 -4.544 -71.493 1.00 62.16 85 PHE A O 1
ATOM 644 N N . GLY A 1 86 ? 44.052 -6.104 -70.671 1.00 58.19 86 GLY A N 1
ATOM 645 C CA . GLY A 1 86 ? 45.280 -5.431 -71.082 1.00 58.19 86 GLY A CA 1
ATOM 646 C C . GLY A 1 86 ? 45.464 -5.524 -72.596 1.00 58.19 86 GLY A C 1
ATOM 647 O O . GLY A 1 86 ? 45.735 -6.600 -73.126 1.00 58.19 86 GLY A O 1
ATOM 648 N N . VAL A 1 87 ? 45.336 -4.399 -73.301 1.00 57.94 87 VAL A N 1
ATOM 649 C CA . VAL A 1 87 ? 45.709 -4.295 -74.717 1.00 57.94 87 VAL A CA 1
ATOM 650 C C . VAL A 1 87 ? 47.234 -4.197 -74.792 1.00 57.94 87 VAL A C 1
ATOM 652 O O . VAL A 1 87 ? 47.814 -3.123 -74.648 1.00 57.94 87 VAL A O 1
ATOM 655 N N . GLY A 1 88 ? 47.902 -5.336 -74.972 1.00 53.47 88 GLY A N 1
ATOM 656 C CA . GLY A 1 88 ? 49.331 -5.381 -75.266 1.00 53.47 88 GLY A CA 1
ATOM 657 C C . GLY A 1 88 ? 49.593 -4.921 -76.699 1.00 53.47 88 GLY A C 1
ATOM 658 O O . GLY A 1 88 ? 49.405 -5.689 -77.639 1.00 53.47 88 GLY A O 1
ATOM 659 N N . VAL A 1 89 ? 50.041 -3.678 -76.883 1.00 58.38 89 VAL A N 1
ATOM 660 C CA . VAL A 1 89 ? 50.594 -3.224 -78.167 1.00 58.38 89 VAL A CA 1
ATOM 661 C C . VAL A 1 89 ? 52.001 -3.810 -78.300 1.00 58.38 89 VAL A C 1
ATOM 663 O O . VAL A 1 89 ? 52.963 -3.293 -77.737 1.00 58.38 89 VAL A O 1
ATOM 666 N N . MET A 1 90 ? 52.123 -4.920 -79.027 1.00 50.62 90 MET A N 1
ATOM 667 C CA . MET A 1 90 ? 53.416 -5.494 -79.393 1.00 50.62 90 MET A CA 1
ATOM 668 C C . MET A 1 90 ? 53.959 -4.739 -80.611 1.00 50.62 90 MET A C 1
ATOM 670 O O . MET A 1 90 ? 53.608 -5.042 -81.749 1.00 50.62 90 MET A O 1
ATOM 674 N N . ILE A 1 91 ? 54.799 -3.728 -80.379 1.00 65.38 91 ILE A N 1
ATOM 675 C CA . ILE A 1 91 ? 55.543 -3.068 -81.458 1.00 65.38 91 ILE A CA 1
ATOM 676 C C . ILE A 1 91 ? 56.721 -3.985 -81.801 1.00 65.38 91 ILE A C 1
ATOM 678 O O . ILE A 1 91 ? 57.650 -4.154 -81.009 1.00 65.38 91 ILE A O 1
ATOM 682 N N . ARG A 1 92 ? 56.636 -4.657 -82.951 1.00 63.16 92 ARG A N 1
ATOM 683 C CA . ARG A 1 92 ? 57.707 -5.505 -83.484 1.00 63.16 92 ARG A CA 1
ATOM 684 C C . ARG A 1 92 ? 58.816 -4.597 -84.034 1.00 63.16 92 ARG A C 1
ATOM 686 O O . ARG A 1 92 ? 58.521 -3.624 -84.719 1.00 63.16 92 ARG A O 1
ATOM 693 N N . ARG A 1 93 ? 60.046 -4.928 -83.643 1.00 63.59 93 ARG A N 1
ATOM 694 C CA . ARG A 1 93 ? 61.317 -4.250 -83.931 1.00 63.59 93 ARG A CA 1
ATOM 695 C C . ARG A 1 93 ? 61.613 -4.112 -85.421 1.00 63.59 93 ARG A C 1
ATOM 697 O O . ARG A 1 93 ? 61.258 -5.059 -86.157 1.00 63.59 93 ARG A O 1
#

Sequence (93 aa):
MLSVNEVISLTQSGTSPDVIINQIRTTNSVYTLTAHDLMTLQNSGVSAAVIREMQDSGRRRAMPVVIQEPPPVVYVQPAPPPPAFGVGVMIRR

pLDDT: mean 81.31, std 12.78, range [50.62, 94.56]